Protein AF-A0A613AVV8-F1 (afdb_monomer_lite)

InterPro domains:
  IPR003458 Bacteriophage T4, Gp38, tail fibre assembly [PF02413] (1-44)

Secondary structure (DSSP, 8-state):
---HHHHHHHHHHHHHHHHHHTS--TT--SHHHHHTS-PPPPP-

Organism: Salmonella enterica (NCBI:txid28901)

Sequence (44 aa):
IISDENKAALILWMNYINVLKSLDLTGVSDEATFTAIRWPALPQ

pLDDT: mean 95.01, std 3.26, range [82.62, 98.06]

Structure (mmCIF, N/CA/C/O backbone):
data_AF-A0A613AVV8-F1
#
_entry.id   AF-A0A613AVV8-F1
#
loop_
_atom_site.group_PDB
_atom_site.id
_atom_site.type_symbol
_atom_site.label_atom_id
_atom_site.label_alt_id
_atom_site.label_comp_id
_atom_site.label_asym_id
_atom_site.label_entity_id
_atom_site.label_seq_id
_atom_site.pdbx_PDB_ins_code
_atom_site.Cartn_x
_atom_site.Cartn_y
_atom_site.Cartn_z
_atom_site.occupancy
_atom_site.B_iso_or_equiv
_atom_site.auth_seq_id
_atom_site.auth_comp_id
_atom_site.auth_asym_id
_atom_site.auth_atom_id
_atom_site.pdbx_PDB_model_num
ATOM 1 N N . ILE A 1 1 ? 15.285 11.233 -20.644 1.00 83.12 1 ILE A N 1
ATOM 2 C CA . ILE A 1 1 ? 14.150 10.312 -20.904 1.00 83.12 1 ILE A CA 1
ATOM 3 C C . ILE A 1 1 ? 14.234 9.197 -19.868 1.00 83.12 1 ILE A C 1
ATOM 5 O O . ILE A 1 1 ? 15.332 8.702 -19.656 1.00 83.12 1 ILE A O 1
ATOM 9 N N . ILE A 1 2 ? 13.138 8.868 -19.177 1.00 89.81 2 ILE A N 1
ATOM 10 C CA . ILE A 1 2 ? 13.096 7.751 -18.213 1.00 89.81 2 ILE A CA 1
ATOM 11 C C . ILE A 1 2 ? 13.016 6.432 -19.003 1.00 89.81 2 ILE A C 1
ATOM 13 O O . ILE A 1 2 ? 12.289 6.386 -19.999 1.00 89.81 2 ILE A O 1
ATOM 17 N N . SER A 1 3 ? 13.758 5.397 -18.589 1.00 96.62 3 SER A N 1
ATOM 18 C CA . SER A 1 3 ? 13.711 4.065 -19.213 1.00 96.62 3 SER A CA 1
ATOM 19 C C . SER A 1 3 ? 12.331 3.426 -19.058 1.00 96.62 3 SER A C 1
ATOM 21 O O . SER A 1 3 ? 11.580 3.761 -18.142 1.00 96.62 3 SER A O 1
ATOM 23 N N . ASP A 1 4 ? 11.987 2.493 -19.939 1.00 96.69 4 ASP A N 1
ATOM 24 C CA . ASP A 1 4 ? 10.699 1.800 -19.841 1.00 96.69 4 ASP A CA 1
ATOM 25 C C . ASP A 1 4 ? 10.607 0.927 -18.583 1.00 96.69 4 ASP A C 1
ATOM 27 O O . ASP A 1 4 ? 9.546 0.855 -17.971 1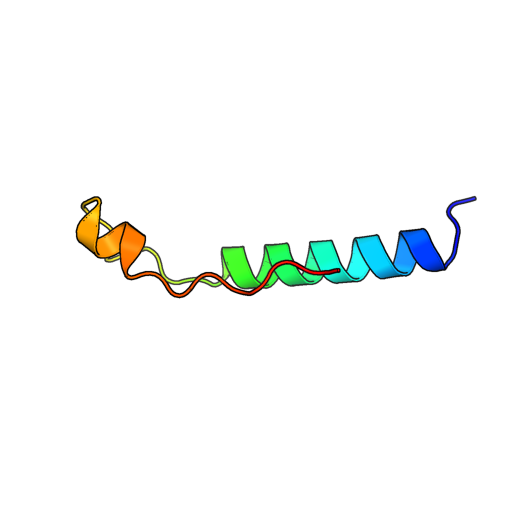.00 96.69 4 ASP A O 1
ATOM 31 N N . GLU A 1 5 ? 11.734 0.385 -18.121 1.00 95.88 5 GLU A N 1
ATOM 32 C CA . GLU A 1 5 ? 11.844 -0.304 -16.831 1.00 95.88 5 GLU A CA 1
ATOM 33 C C . GLU A 1 5 ? 11.492 0.620 -15.656 1.00 95.88 5 GLU A C 1
ATOM 35 O O . GLU A 1 5 ? 10.626 0.300 -14.843 1.00 95.88 5 GLU A O 1
ATOM 40 N N . ASN A 1 6 ? 12.066 1.825 -15.613 1.00 95.81 6 ASN A N 1
ATOM 41 C CA . ASN A 1 6 ? 11.762 2.789 -14.556 1.00 95.81 6 ASN A CA 1
ATOM 42 C C . ASN A 1 6 ? 10.308 3.282 -14.629 1.00 95.81 6 ASN A C 1
ATOM 44 O O . ASN A 1 6 ? 9.691 3.531 -13.595 1.00 95.81 6 ASN A O 1
ATOM 48 N N . LYS A 1 7 ? 9.726 3.410 -15.830 1.00 96.56 7 LYS A N 1
ATOM 49 C CA . LYS A 1 7 ? 8.293 3.721 -15.979 1.00 96.56 7 LYS A CA 1
ATOM 50 C C . LYS A 1 7 ? 7.420 2.588 -15.440 1.00 96.56 7 LYS A C 1
ATOM 52 O O . LYS A 1 7 ? 6.442 2.871 -14.752 1.00 96.56 7 LYS A O 1
ATOM 57 N N . ALA A 1 8 ? 7.764 1.334 -15.731 1.00 96.44 8 ALA A N 1
ATOM 58 C CA . ALA A 1 8 ? 7.035 0.173 -15.231 1.00 96.44 8 ALA A CA 1
ATOM 59 C C . ALA A 1 8 ? 7.075 0.115 -13.697 1.00 96.44 8 ALA A C 1
ATOM 61 O O . ALA A 1 8 ? 6.022 0.007 -13.068 1.00 96.44 8 ALA A O 1
ATOM 62 N N . ALA A 1 9 ? 8.253 0.312 -13.098 1.00 96.38 9 ALA A N 1
ATOM 63 C CA . ALA A 1 9 ? 8.403 0.398 -11.647 1.00 96.38 9 ALA A CA 1
ATOM 64 C C . ALA A 1 9 ? 7.534 1.520 -11.049 1.00 96.38 9 ALA A C 1
ATOM 66 O O . ALA A 1 9 ? 6.800 1.297 -10.087 1.00 96.38 9 ALA A O 1
ATOM 67 N N . LEU A 1 10 ? 7.536 2.716 -11.649 1.00 96.69 10 LEU A N 1
ATOM 68 C CA . LEU A 1 10 ? 6.699 3.830 -11.186 1.00 96.69 10 LEU A CA 1
ATOM 69 C C . LEU A 1 10 ? 5.202 3.502 -11.228 1.00 96.69 10 LEU A C 1
ATOM 71 O O . LEU A 1 10 ? 4.484 3.829 -10.285 1.00 96.69 10 LEU A O 1
ATOM 75 N N . ILE A 1 11 ? 4.729 2.831 -12.280 1.00 96.94 11 ILE A N 1
ATOM 76 C CA . ILE A 1 11 ? 3.329 2.397 -12.382 1.00 96.94 11 ILE A CA 1
ATOM 77 C C . ILE A 1 11 ? 2.985 1.414 -11.255 1.00 96.94 11 ILE A C 1
ATOM 79 O O . ILE A 1 11 ? 1.946 1.565 -10.610 1.00 96.94 11 ILE A O 1
ATOM 83 N N . LEU A 1 12 ? 3.857 0.439 -10.980 1.00 97.69 12 LEU A N 1
ATOM 84 C CA . LEU A 1 12 ? 3.655 -0.526 -9.895 1.00 97.69 12 LEU A CA 1
ATOM 85 C C . LEU A 1 12 ? 3.553 0.170 -8.531 1.00 97.69 12 LEU A C 1
ATOM 87 O O . LEU A 1 12 ? 2.623 -0.097 -7.767 1.00 97.69 12 LEU A O 1
ATOM 91 N N . TRP A 1 13 ? 4.440 1.127 -8.254 1.00 97.75 13 TRP A N 1
ATOM 92 C CA . TRP A 1 13 ? 4.411 1.914 -7.020 1.00 97.75 13 TRP A CA 1
ATOM 93 C C . TRP A 1 13 ? 3.183 2.825 -6.912 1.00 97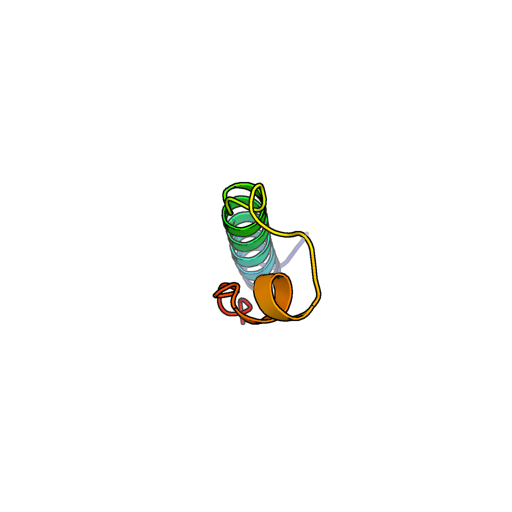.75 13 TRP A C 1
ATOM 95 O O . TRP A 1 13 ? 2.586 2.926 -5.840 1.00 97.75 13 TRP A O 1
ATOM 105 N N . MET A 1 14 ? 2.745 3.449 -8.009 1.00 97.88 14 MET A N 1
ATOM 106 C CA . MET A 1 14 ? 1.509 4.240 -8.022 1.00 97.88 14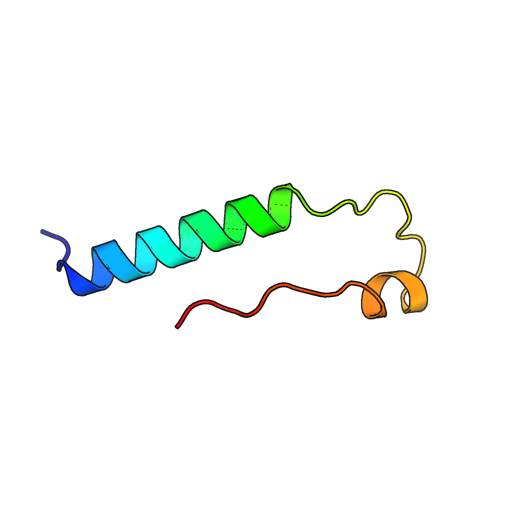 MET A CA 1
ATOM 107 C C . MET A 1 14 ? 0.278 3.378 -7.722 1.00 97.88 14 MET A C 1
ATOM 109 O O . MET A 1 14 ? -0.583 3.785 -6.940 1.00 97.88 14 MET A O 1
ATOM 113 N N . ASN A 1 15 ? 0.212 2.174 -8.293 1.00 97.69 15 ASN A N 1
ATOM 114 C CA . ASN A 1 15 ? -0.861 1.224 -8.012 1.00 97.69 15 ASN A CA 1
ATOM 115 C C . ASN A 1 15 ? -0.845 0.786 -6.544 1.00 97.69 15 ASN A C 1
ATOM 117 O O . ASN A 1 15 ? -1.890 0.799 -5.896 1.00 97.69 15 ASN A O 1
ATOM 121 N N . TYR A 1 16 ? 0.333 0.481 -5.997 1.00 98.06 16 TYR A N 1
ATOM 122 C CA . TYR A 1 16 ? 0.495 0.137 -4.585 1.00 98.06 16 TYR A CA 1
ATOM 123 C C . TYR A 1 16 ? -0.006 1.253 -3.654 1.00 98.06 16 TYR A C 1
ATOM 125 O O . TYR A 1 16 ? -0.778 0.994 -2.732 1.00 98.06 16 TYR A O 1
ATOM 133 N N . ILE A 1 17 ? 0.338 2.514 -3.940 1.00 97.38 17 ILE A N 1
ATOM 134 C CA . ILE A 1 17 ? -0.154 3.677 -3.182 1.00 97.38 17 ILE A CA 1
ATOM 135 C C . ILE A 1 17 ? -1.684 3.773 -3.230 1.00 97.38 17 ILE A C 1
ATOM 137 O O . ILE A 1 17 ? -2.309 4.094 -2.220 1.00 97.38 17 ILE A O 1
ATOM 141 N N . ASN A 1 18 ? -2.303 3.502 -4.381 1.00 97.81 18 ASN A N 1
ATOM 142 C CA . ASN A 1 18 ? -3.761 3.528 -4.500 1.00 97.81 18 ASN A CA 1
ATOM 143 C C . ASN A 1 18 ? -4.425 2.428 -3.661 1.00 97.81 18 ASN A C 1
ATOM 145 O O . ASN A 1 18 ? -5.434 2.703 -3.018 1.00 97.81 18 ASN A O 1
ATOM 149 N N . VAL A 1 19 ? -3.832 1.229 -3.604 1.00 97.12 19 VAL A N 1
ATOM 150 C CA . VAL A 1 19 ? -4.301 0.146 -2.723 1.00 97.12 19 VAL A CA 1
ATOM 151 C C . VAL A 1 19 ? -4.183 0.550 -1.255 1.00 97.12 19 VAL A C 1
ATOM 153 O O . VAL A 1 19 ? -5.130 0.374 -0.497 1.00 97.12 19 VAL A O 1
ATOM 156 N N . LEU A 1 20 ? -3.057 1.142 -0.845 1.00 96.38 20 LEU A N 1
ATOM 157 C CA . LEU A 1 20 ? -2.894 1.625 0.529 1.00 96.38 20 LEU A CA 1
ATOM 158 C C . LEU A 1 20 ? -3.951 2.671 0.904 1.00 96.38 20 LEU A C 1
ATOM 160 O O . LEU A 1 20 ? -4.513 2.613 1.992 1.00 96.38 20 LEU A O 1
ATOM 164 N N . LYS A 1 21 ? -4.252 3.607 -0.003 1.00 95.81 21 LYS A N 1
ATOM 165 C CA . LYS A 1 21 ? -5.279 4.639 0.215 1.00 95.81 21 LYS A CA 1
ATOM 166 C C . LYS A 1 21 ? -6.695 4.077 0.324 1.00 95.81 21 LYS A C 1
ATOM 168 O O . LYS A 1 21 ? -7.551 4.746 0.892 1.00 95.81 21 LYS A O 1
ATOM 173 N N . SER A 1 22 ? -6.953 2.897 -0.241 1.00 96.12 22 SER A N 1
ATOM 174 C CA . SER A 1 22 ? -8.254 2.233 -0.158 1.00 96.12 22 SER A CA 1
ATOM 175 C C . SER A 1 22 ? -8.381 1.295 1.042 1.00 96.12 22 SER A C 1
ATOM 177 O O . SER A 1 22 ? -9.431 0.676 1.198 1.00 96.12 22 SER A O 1
ATOM 179 N N . LEU A 1 23 ? -7.331 1.132 1.856 1.00 95.44 23 LEU A N 1
ATOM 180 C CA . LEU A 1 23 ? -7.425 0.344 3.081 1.00 95.44 23 LEU A CA 1
ATOM 181 C C . LEU A 1 23 ? -8.366 1.042 4.063 1.00 95.44 23 LEU A C 1
ATOM 183 O O . LEU A 1 23 ? -8.233 2.236 4.333 1.00 95.44 23 LEU A O 1
ATOM 187 N N . ASP A 1 24 ? -9.296 0.275 4.621 1.00 92.94 24 ASP A N 1
ATOM 188 C CA . ASP A 1 24 ? -10.102 0.742 5.737 1.00 92.94 24 ASP A CA 1
ATOM 189 C C . ASP A 1 24 ? -9.273 0.665 7.022 1.00 92.94 24 ASP A C 1
ATOM 191 O O . ASP A 1 24 ? -8.937 -0.416 7.507 1.00 92.94 24 ASP A O 1
ATOM 195 N N . LEU A 1 25 ? -8.917 1.837 7.542 1.00 93.62 25 LEU A N 1
ATOM 196 C CA . LEU A 1 25 ? -8.144 2.000 8.772 1.00 93.62 25 LEU A CA 1
ATOM 197 C C . LEU A 1 25 ? -9.002 2.526 9.932 1.00 93.62 25 LEU A C 1
ATOM 199 O O . LEU A 1 25 ? -8.469 2.862 10.986 1.00 93.62 25 LEU A O 1
ATOM 203 N N . THR A 1 26 ? -10.325 2.622 9.761 1.00 92.19 26 THR A N 1
ATOM 204 C CA . THR A 1 26 ? -11.218 3.259 10.745 1.00 92.19 26 THR A CA 1
ATOM 205 C C . THR A 1 26 ? -11.269 2.525 12.087 1.00 92.19 26 THR A C 1
ATOM 207 O O . THR A 1 26 ? -11.533 3.147 13.113 1.00 92.19 26 THR A O 1
ATOM 210 N N . GLY A 1 27 ? -10.972 1.222 12.099 1.00 88.50 27 GLY A N 1
ATOM 211 C CA . GLY A 1 27 ? -10.939 0.383 13.301 1.00 88.50 27 GLY A CA 1
ATOM 212 C C . GLY A 1 27 ? -9.581 0.295 14.005 1.00 88.50 27 GLY A C 1
ATOM 213 O O . GLY A 1 27 ? -9.422 -0.545 14.887 1.00 88.50 27 GLY A O 1
ATOM 214 N N . VAL A 1 28 ? -8.589 1.096 13.607 1.00 95.25 28 VAL A N 1
ATOM 215 C CA . VAL A 1 28 ? -7.233 1.033 14.171 1.00 95.25 28 VAL A CA 1
ATOM 216 C C . VAL A 1 28 ? -7.126 1.978 15.364 1.00 95.25 28 VAL A C 1
ATOM 218 O O . VAL A 1 28 ? -7.127 3.197 15.202 1.00 95.25 28 VAL A O 1
ATOM 221 N N . SER A 1 29 ? -7.015 1.417 16.567 1.00 95.44 29 SER A N 1
ATOM 222 C CA . SER A 1 29 ? -6.945 2.184 17.822 1.00 95.44 29 SER A CA 1
ATOM 223 C C . SER A 1 29 ? -5.731 1.853 18.687 1.00 95.44 29 SER A C 1
ATOM 225 O O . SER A 1 29 ? -5.444 2.578 19.637 1.00 95.44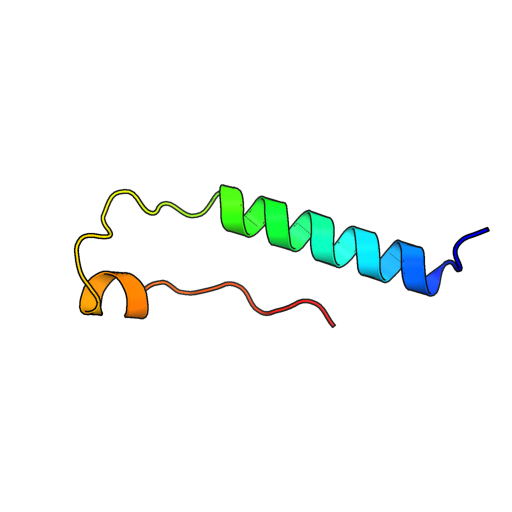 29 SER A O 1
ATOM 227 N N . ASP A 1 30 ? -5.024 0.767 18.380 1.00 96.12 30 ASP A N 1
ATOM 228 C CA . ASP A 1 30 ? -3.876 0.280 19.140 1.00 96.12 30 ASP A CA 1
ATOM 229 C C . ASP A 1 30 ? -2.908 -0.529 18.258 1.00 96.12 30 ASP A C 1
ATOM 231 O O . ASP A 1 30 ? -3.132 -0.765 17.069 1.00 96.12 30 ASP A O 1
ATOM 235 N N . GLU A 1 31 ? -1.793 -0.951 18.848 1.00 96.06 31 GLU A N 1
ATOM 236 C CA . GLU A 1 31 ? -0.751 -1.713 18.158 1.00 96.06 31 GLU A CA 1
ATOM 237 C C . GLU A 1 31 ? -1.234 -3.093 17.684 1.00 96.06 31 GLU A C 1
ATOM 239 O O . GLU A 1 31 ? -0.823 -3.564 16.620 1.00 96.06 31 GLU A O 1
ATOM 244 N N . ALA A 1 32 ? -2.131 -3.736 18.437 1.00 96.06 32 ALA A N 1
ATOM 245 C CA . ALA A 1 32 ? -2.659 -5.051 18.087 1.00 96.06 32 ALA A CA 1
ATOM 246 C C . ALA A 1 32 ? -3.539 -4.973 16.829 1.00 96.06 32 ALA A C 1
ATOM 248 O O . ALA A 1 32 ? -3.357 -5.752 15.891 1.00 96.06 32 ALA A O 1
ATOM 249 N N . THR A 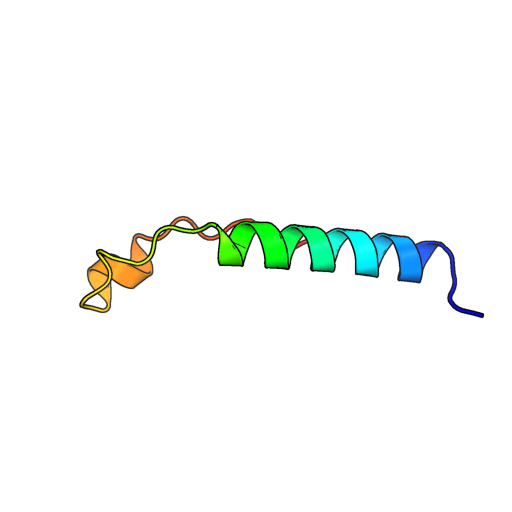1 33 ? -4.445 -3.995 16.780 1.00 95.50 33 THR A N 1
ATOM 250 C CA . THR A 1 33 ? -5.311 -3.714 15.626 1.00 95.50 33 THR A CA 1
ATOM 251 C C . THR A 1 33 ? -4.510 -3.244 14.415 1.00 95.50 33 THR A C 1
ATOM 253 O O . THR A 1 33 ? -4.801 -3.675 13.301 1.00 95.50 33 THR A O 1
ATOM 256 N N . PHE A 1 34 ? -3.448 -2.456 14.612 1.00 94.81 34 PHE A N 1
ATOM 257 C CA . PHE A 1 34 ? -2.518 -2.081 13.543 1.00 94.81 34 PHE A CA 1
ATOM 258 C C . PHE A 1 34 ? -1.762 -3.291 12.966 1.00 94.81 34 PHE A C 1
ATOM 260 O O . PHE A 1 34 ? -1.679 -3.463 11.750 1.00 94.81 34 PHE A O 1
ATOM 267 N N . THR A 1 35 ? -1.234 -4.165 13.825 1.00 95.06 35 THR A N 1
ATOM 268 C CA . THR A 1 35 ? -0.450 -5.3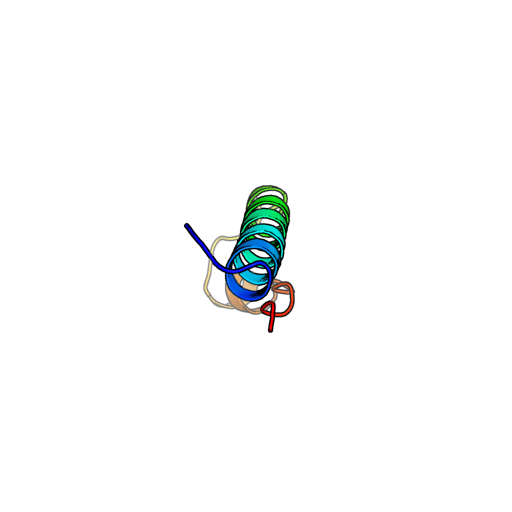42 13.406 1.00 95.06 35 THR A CA 1
ATOM 269 C C . THR A 1 35 ? -1.316 -6.400 12.715 1.00 95.06 35 THR A C 1
ATOM 271 O O . THR A 1 35 ? -0.823 -7.177 11.899 1.00 95.06 35 THR A O 1
ATOM 274 N N . ALA A 1 36 ? -2.622 -6.415 12.990 1.00 94.50 36 ALA A N 1
ATOM 275 C CA . ALA A 1 36 ? -3.579 -7.290 12.321 1.00 94.50 36 ALA A CA 1
ATOM 276 C C . ALA A 1 36 ? -3.909 -6.860 10.875 1.00 94.50 36 ALA A C 1
ATOM 278 O O . ALA A 1 36 ? -4.494 -7.652 10.126 1.00 94.50 36 ALA A O 1
ATOM 279 N N . ILE A 1 37 ? -3.544 -5.637 10.463 1.00 94.69 37 ILE A N 1
ATOM 280 C CA . ILE A 1 37 ? -3.761 -5.159 9.094 1.00 94.69 37 ILE A CA 1
ATOM 281 C C . ILE A 1 37 ? -2.971 -6.039 8.125 1.00 94.69 37 ILE A C 1
ATOM 283 O O . ILE A 1 37 ? -1.755 -6.207 8.225 1.00 94.69 37 ILE A O 1
ATOM 287 N N . ARG A 1 38 ? -3.671 -6.568 7.119 1.00 93.75 38 ARG A N 1
ATOM 288 C CA . ARG A 1 38 ? -3.041 -7.279 6.006 1.00 93.75 38 ARG A CA 1
ATOM 289 C C . ARG A 1 38 ? -2.496 -6.273 5.006 1.00 93.75 38 ARG A C 1
ATOM 291 O O . ARG A 1 38 ? -3.185 -5.891 4.062 1.00 93.75 38 ARG A O 1
ATOM 298 N N . TRP A 1 39 ? -1.261 -5.846 5.229 1.00 94.94 39 TRP A N 1
ATOM 299 C CA . TRP A 1 39 ? -0.571 -4.953 4.309 1.00 94.94 39 TRP A CA 1
ATOM 300 C C . TRP A 1 39 ? -0.384 -5.623 2.937 1.00 94.94 39 TRP A C 1
ATOM 302 O O . TRP A 1 39 ? 0.005 -6.794 2.879 1.00 94.94 39 TRP A O 1
ATOM 312 N N . PRO A 1 40 ? -0.669 -4.918 1.826 1.00 95.75 40 PRO A N 1
ATOM 313 C CA . PRO A 1 40 ? -0.375 -5.425 0.493 1.00 95.75 40 PRO A CA 1
ATOM 314 C C . PRO A 1 40 ? 1.130 -5.672 0.330 1.00 95.75 40 PRO A C 1
ATOM 316 O O . PRO A 1 40 ? 1.958 -5.009 0.952 1.00 95.75 40 PRO A O 1
ATOM 319 N N . ALA A 1 41 ? 1.491 -6.627 -0.525 1.00 95.81 41 ALA A N 1
ATOM 320 C CA . ALA A 1 41 ? 2.890 -6.909 -0.818 1.00 95.81 41 ALA A CA 1
ATOM 321 C C . ALA A 1 41 ? 3.547 -5.728 -1.546 1.00 95.81 41 ALA A C 1
ATOM 323 O O . ALA A 1 41 ? 2.923 -5.084 -2.393 1.00 95.81 41 ALA A O 1
ATOM 324 N N . LEU A 1 42 ? 4.818 -5.475 -1.234 1.00 95.69 42 LEU A N 1
ATOM 325 C CA . LEU A 1 42 ? 5.590 -4.441 -1.911 1.00 95.69 42 LEU A CA 1
ATOM 326 C C . LEU A 1 42 ? 5.810 -4.818 -3.386 1.00 95.69 42 LEU A C 1
ATOM 328 O O . LEU A 1 42 ? 6.152 -5.972 -3.671 1.00 95.69 42 LEU A O 1
ATOM 332 N N . PRO A 1 43 ? 5.649 -3.864 -4.319 1.00 94.88 43 PRO A N 1
ATOM 333 C CA . PRO A 1 43 ? 6.018 -4.080 -5.710 1.00 94.88 43 PRO A CA 1
ATOM 334 C C . PRO A 1 43 ? 7.530 -4.327 -5.832 1.00 94.88 43 PRO A C 1
ATOM 336 O O . PRO A 1 43 ? 8.314 -3.797 -5.040 1.00 94.88 43 PRO A O 1
ATOM 339 N N . GLN A 1 44 ? 7.911 -5.160 -6.803 1.00 82.62 44 GLN A N 1
ATOM 340 C CA . GLN A 1 44 ? 9.303 -5.461 -7.160 1.00 82.62 44 GLN A CA 1
ATOM 341 C C . GLN A 1 44 ? 9.778 -4.542 -8.284 1.00 82.62 44 GLN A C 1
ATOM 343 O O . GLN A 1 44 ? 8.938 -4.216 -9.156 1.00 82.62 44 GLN A O 1
#

Radius of gyration: 14.35 Å; chains: 1; bounding box: 25×18×40 Å

Foldseek 3Di:
DDDPVVVVLVVQVVVLVVVVVPDDCVPPDDPVSVVPDPRDDRDD